Protein AF-A0A392N1M5-F1 (afdb_monomer_lite)

Foldseek 3Di:
DEPDQAAQQVCQLVLLVVCVVVVLDDPVLSVQLCVQCHLAAPLHGDPSNVVSVVNSDVSNPQADPVDRPDHADDPPDDPPPPLVDPDVPDPGRDDNCVQVVCQVQCQDPVNCVVVVHCVPPDVDGDHPDDPVCSNPPDPGDNHCVVVVVVCVVVVHDDDYD

Sequence (161 aa):
VGNGVTDDYHDYVGTFEYWWTHGLISDSTYRNLRIACDFGSSQHPSVQCMQALRLAVVEQGNIDPYSIYTPPCNNTGSLRRGLNGRYPWMSRAYDPCTERYSDLYYNLPEVQKALHANVTGIPYIWKTCSDVVGNYWTDSPLSMLPIYRELINAGLQIWVF

InterPro domains:
  IPR001563 Peptidase S10, serine carboxypeptidase [PF00450] (1-161)
  IPR001563 Peptidase S10, serine carboxypeptidase [PTHR11802] (1-153)
  IPR029058 Alpha/Beta hydrolase fold [G3DSA:3.40.50.1820] (1-82)
  IPR029058 Alpha/Beta hydrolase fold [SSF53474] (1-161)

Structure (mmCIF, N/CA/C/O backbone):
data_AF-A0A392N1M5-F1
#
_entry.id   AF-A0A392N1M5-F1
#
loop_
_atom_site.group_PDB
_atom_site.id
_atom_site.type_symbol
_atom_site.label_atom_id
_atom_site.label_alt_id
_atom_site.label_comp_id
_atom_site.label_asym_id
_atom_site.label_entity_id
_atom_site.label_seq_id
_atom_site.pdbx_PDB_ins_code
_atom_site.Cartn_x
_atom_site.Cartn_y
_atom_site.Cartn_z
_atom_site.occupancy
_atom_site.B_iso_or_equiv
_atom_site.auth_seq_id
_atom_site.auth_comp_id
_atom_site.auth_asym_id
_atom_site.auth_atom_id
_atom_site.pdbx_PDB_model_num
ATOM 1 N N . VAL A 1 1 ? -11.657 -2.204 -5.424 1.00 93.88 1 VAL A N 1
ATOM 2 C CA . VAL A 1 1 ? -10.362 -2.382 -4.741 1.00 93.88 1 VAL A CA 1
ATOM 3 C C . VAL A 1 1 ? -9.640 -1.060 -4.842 1.00 93.88 1 VAL A C 1
ATOM 5 O O . VAL A 1 1 ? -9.327 -0.669 -5.954 1.00 93.88 1 VAL A O 1
ATOM 8 N N . GLY A 1 2 ? -9.536 -0.345 -3.721 1.00 94.81 2 GLY A N 1
ATOM 9 C CA . GLY A 1 2 ? -8.929 0.984 -3.661 1.00 94.81 2 GLY A CA 1
ATOM 10 C C . GLY A 1 2 ? -7.435 0.875 -3.371 1.00 94.81 2 GLY A C 1
ATOM 11 O O . GLY A 1 2 ? -7.110 0.271 -2.351 1.00 94.81 2 GLY A O 1
ATOM 12 N N . ASN A 1 3 ? -6.561 1.405 -4.230 1.00 93.88 3 ASN A N 1
ATOM 13 C CA . ASN A 1 3 ? -5.100 1.462 -4.040 1.00 93.88 3 ASN A CA 1
ATOM 14 C C . ASN A 1 3 ? -4.476 0.130 -3.555 1.00 93.88 3 ASN A C 1
ATOM 16 O O . ASN A 1 3 ? -3.597 0.126 -2.696 1.00 93.88 3 ASN A O 1
ATOM 20 N N . GLY A 1 4 ? -4.980 -1.009 -4.038 1.00 94.50 4 GLY A N 1
ATOM 21 C CA . GLY A 1 4 ? -4.559 -2.327 -3.562 1.00 94.50 4 GLY A CA 1
ATOM 22 C C . GLY A 1 4 ? -3.352 -2.870 -4.319 1.00 94.50 4 GLY A C 1
ATOM 23 O O . GLY A 1 4 ? -3.296 -2.740 -5.542 1.00 94.50 4 GLY A O 1
ATOM 24 N N . VAL A 1 5 ? -2.453 -3.555 -3.605 1.00 95.19 5 VAL A N 1
ATOM 25 C CA . VAL A 1 5 ? -1.434 -4.416 -4.226 1.00 95.19 5 VAL A CA 1
ATOM 26 C C . VAL A 1 5 ? -2.154 -5.494 -5.038 1.00 95.19 5 VAL A C 1
ATOM 28 O O . VAL A 1 5 ? -3.026 -6.201 -4.527 1.00 95.19 5 VAL A O 1
ATOM 31 N N . THR A 1 6 ? -1.846 -5.559 -6.326 1.00 96.31 6 THR A N 1
ATOM 32 C CA . THR A 1 6 ? -2.515 -6.397 -7.323 1.00 96.31 6 THR A CA 1
ATOM 33 C C . THR A 1 6 ? -1.538 -7.342 -8.007 1.00 96.31 6 THR A C 1
ATOM 35 O O . THR A 1 6 ? -1.894 -8.488 -8.286 1.00 96.31 6 THR A O 1
ATOM 38 N N . ASP A 1 7 ? -0.337 -6.870 -8.311 1.00 97.25 7 ASP A N 1
ATOM 39 C CA . ASP A 1 7 ? 0.694 -7.632 -8.999 1.00 97.25 7 ASP A CA 1
ATOM 40 C C . ASP A 1 7 ? 2.055 -7.066 -8.613 1.00 97.25 7 ASP A C 1
ATOM 42 O O . ASP A 1 7 ? 2.416 -5.975 -9.046 1.00 97.25 7 ASP A O 1
ATOM 46 N N . ASP A 1 8 ? 2.812 -7.817 -7.814 1.00 96.81 8 ASP A N 1
ATOM 47 C CA . ASP A 1 8 ? 4.045 -7.335 -7.186 1.00 96.81 8 ASP A CA 1
ATOM 48 C C . ASP A 1 8 ? 5.043 -6.779 -8.213 1.00 96.81 8 ASP A C 1
ATOM 50 O O . ASP A 1 8 ? 5.706 -5.775 -7.959 1.00 96.81 8 ASP A O 1
ATOM 54 N N . TYR A 1 9 ? 5.116 -7.381 -9.405 1.00 96.62 9 TYR A N 1
ATOM 55 C CA . TYR A 1 9 ? 5.988 -6.894 -10.469 1.00 96.62 9 TYR A CA 1
ATOM 56 C C . TYR A 1 9 ? 5.545 -5.518 -10.985 1.00 96.62 9 TYR A C 1
ATOM 58 O O . TYR A 1 9 ? 6.341 -4.575 -10.996 1.00 96.62 9 TYR A O 1
ATOM 66 N N . HIS A 1 10 ? 4.287 -5.387 -11.416 1.00 96.62 10 HIS A N 1
ATOM 67 C CA . HIS A 1 10 ? 3.789 -4.125 -11.971 1.00 96.62 10 HIS A CA 1
ATOM 68 C C . HIS A 1 10 ? 3.689 -3.032 -10.903 1.00 96.62 10 HIS A C 1
ATOM 70 O O . HIS A 1 10 ? 4.007 -1.874 -11.186 1.00 96.62 10 HIS A O 1
ATOM 76 N N . ASP A 1 11 ? 3.319 -3.400 -9.678 1.00 96.81 11 ASP A N 1
ATOM 77 C CA . ASP A 1 11 ? 3.233 -2.484 -8.548 1.00 96.81 11 ASP A CA 1
ATOM 78 C C . ASP A 1 11 ? 4.618 -1.951 -8.171 1.00 96.81 11 ASP A C 1
ATOM 80 O O . ASP A 1 11 ? 4.761 -0.748 -7.948 1.00 96.81 11 ASP A O 1
ATOM 84 N N . TYR A 1 12 ? 5.669 -2.781 -8.187 1.00 96.88 12 TYR A N 1
ATOM 85 C CA . TYR A 1 12 ? 7.038 -2.297 -7.993 1.00 96.88 12 TYR A CA 1
ATOM 86 C C . TYR A 1 12 ? 7.511 -1.380 -9.114 1.00 96.88 12 TYR A C 1
ATOM 88 O O . TYR A 1 12 ? 8.067 -0.317 -8.827 1.00 96.88 12 TYR A O 1
ATOM 96 N N . VAL A 1 13 ? 7.273 -1.739 -10.379 1.00 96.75 13 VAL A N 1
ATOM 97 C CA . VAL A 1 13 ? 7.631 -0.875 -11.516 1.00 96.75 13 VAL A CA 1
ATOM 98 C C . VAL A 1 13 ? 6.977 0.499 -11.364 1.00 96.75 13 VAL A C 1
ATOM 100 O O . VAL A 1 13 ? 7.681 1.511 -11.386 1.00 96.75 13 VAL A O 1
ATOM 103 N N . GLY A 1 14 ? 5.661 0.532 -11.135 1.00 96.81 14 GLY A N 1
ATOM 104 C CA . GLY A 1 14 ? 4.906 1.773 -10.968 1.00 96.81 14 GLY A CA 1
ATOM 105 C C . GLY A 1 14 ? 5.344 2.572 -9.740 1.00 96.81 14 GLY A C 1
ATOM 106 O O . GLY A 1 14 ? 5.544 3.781 -9.834 1.00 96.81 14 GLY A O 1
ATOM 107 N N . THR A 1 15 ? 5.565 1.905 -8.606 1.00 96.69 15 THR A N 1
ATOM 108 C CA . THR A 1 15 ? 6.009 2.549 -7.360 1.00 96.69 15 THR A CA 1
ATOM 109 C C . THR A 1 15 ? 7.366 3.225 -7.528 1.00 96.69 15 THR A C 1
ATOM 111 O O . THR A 1 15 ? 7.533 4.392 -7.171 1.00 96.69 15 THR A O 1
ATOM 114 N N . PHE A 1 16 ? 8.344 2.521 -8.099 1.00 97.88 16 PHE A N 1
ATOM 115 C CA . PHE A 1 16 ? 9.699 3.052 -8.237 1.00 97.88 16 PHE A CA 1
ATOM 116 C C . PHE A 1 16 ? 9.772 4.168 -9.282 1.00 97.88 16 PHE A C 1
ATOM 118 O O . PHE A 1 16 ? 10.475 5.157 -9.070 1.00 97.88 16 PHE A O 1
ATOM 125 N N . GLU A 1 17 ? 9.027 4.046 -10.383 1.00 98.25 17 GLU A N 1
ATOM 126 C CA . GLU A 1 17 ? 8.912 5.107 -11.385 1.00 98.25 17 GLU A CA 1
ATOM 127 C C . GLU A 1 17 ? 8.210 6.346 -10.815 1.00 98.25 17 GLU A C 1
ATOM 129 O O . GLU A 1 17 ? 8.670 7.469 -11.037 1.00 98.25 17 GLU A O 1
ATOM 134 N N . TYR A 1 18 ? 7.153 6.162 -10.017 1.00 97.88 18 TYR A N 1
ATOM 135 C CA . TYR A 1 18 ? 6.471 7.253 -9.324 1.00 97.88 18 TYR A CA 1
ATOM 136 C C . TYR A 1 18 ? 7.427 7.996 -8.385 1.00 97.88 18 TYR A C 1
ATOM 138 O O . TYR A 1 18 ? 7.560 9.215 -8.490 1.00 97.88 18 TYR A O 1
ATOM 146 N N . TRP A 1 19 ? 8.155 7.279 -7.523 1.00 98.25 19 TRP A N 1
ATOM 147 C CA . TRP A 1 19 ? 9.134 7.902 -6.627 1.00 98.25 19 TRP A CA 1
ATOM 148 C C . TRP A 1 19 ? 10.198 8.696 -7.387 1.00 98.25 19 TRP A C 1
ATOM 150 O O . TRP A 1 19 ? 10.528 9.816 -6.998 1.00 98.25 19 TRP A O 1
ATOM 160 N N . TRP A 1 20 ? 10.715 8.148 -8.486 1.00 98.56 20 TRP A N 1
ATOM 161 C CA . TRP A 1 20 ? 11.746 8.805 -9.286 1.00 98.56 20 TRP A CA 1
ATOM 162 C C . TRP A 1 20 ? 11.223 10.065 -9.992 1.00 98.56 20 TRP A C 1
ATOM 164 O O . TRP A 1 20 ? 11.799 11.144 -9.864 1.00 98.56 20 TRP A O 1
ATOM 174 N N . THR A 1 21 ? 10.082 9.960 -10.674 1.00 98.31 21 THR A N 1
ATOM 175 C CA . THR A 1 21 ? 9.467 11.075 -11.419 1.00 98.31 21 THR A CA 1
ATOM 176 C C . THR A 1 21 ? 8.959 12.203 -10.520 1.00 98.31 21 THR A C 1
ATOM 178 O O . THR A 1 21 ? 8.854 13.342 -10.974 1.00 98.31 21 THR A O 1
ATOM 181 N N . HIS A 1 22 ? 8.698 11.917 -9.242 1.00 97.25 22 HIS A N 1
ATOM 182 C CA . HIS A 1 22 ? 8.308 12.908 -8.234 1.00 97.25 22 HIS A CA 1
ATOM 183 C C . HIS A 1 22 ? 9.500 13.447 -7.427 1.00 97.25 22 HIS A C 1
ATOM 185 O O . HIS A 1 22 ? 9.303 14.176 -6.456 1.00 97.25 22 HIS A O 1
ATOM 191 N N . GLY A 1 23 ? 10.735 13.119 -7.827 1.00 97.56 23 GLY A N 1
ATOM 192 C CA . GLY A 1 23 ? 11.954 13.642 -7.208 1.00 97.56 23 GLY A CA 1
ATOM 193 C C . GLY A 1 23 ? 12.193 13.143 -5.783 1.00 97.56 23 GLY A C 1
ATOM 194 O O . GLY A 1 23 ? 12.872 13.815 -5.012 1.00 97.56 23 GLY A O 1
ATOM 195 N N . LEU A 1 24 ? 11.621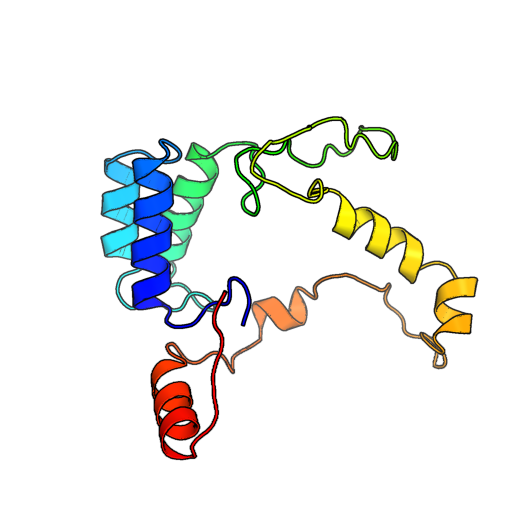 11.990 -5.425 1.00 98.12 24 LEU A N 1
ATOM 196 C CA . LEU A 1 24 ? 11.746 11.396 -4.094 1.00 98.12 24 LEU A CA 1
ATOM 197 C C . LEU A 1 24 ? 12.990 10.511 -3.955 1.00 98.12 24 LEU A C 1
ATOM 199 O O . LEU A 1 24 ? 13.434 10.258 -2.840 1.00 98.12 24 LEU A O 1
ATOM 203 N N . ILE A 1 25 ? 13.525 10.021 -5.077 1.00 98.62 25 ILE A N 1
ATOM 204 C CA . ILE A 1 25 ? 14.718 9.168 -5.125 1.00 98.62 25 ILE A CA 1
ATOM 205 C C . ILE A 1 25 ? 15.638 9.559 -6.285 1.00 98.62 25 ILE A C 1
ATOM 207 O O . ILE A 1 25 ? 15.199 10.127 -7.288 1.00 98.62 25 ILE A O 1
ATOM 211 N N . SER A 1 26 ? 16.919 9.217 -6.169 1.00 98.56 26 SER A N 1
ATOM 212 C CA . SER A 1 26 ? 17.932 9.459 -7.197 1.00 98.56 26 SER A CA 1
ATOM 213 C C . SER A 1 26 ? 17.853 8.460 -8.360 1.00 98.56 26 SER A C 1
ATOM 215 O O . SER A 1 26 ? 17.392 7.327 -8.204 1.00 98.56 26 SER A O 1
ATOM 217 N N . ASP A 1 27 ? 18.402 8.831 -9.524 1.00 98.56 27 ASP A N 1
ATOM 218 C CA . ASP A 1 27 ? 18.571 7.928 -10.677 1.00 98.56 27 ASP A CA 1
ATOM 219 C C . ASP A 1 27 ? 19.274 6.617 -10.297 1.00 98.56 27 ASP A C 1
ATOM 221 O O . ASP A 1 27 ? 18.957 5.546 -10.822 1.00 98.56 27 ASP A O 1
ATOM 225 N N . SER A 1 28 ? 20.259 6.701 -9.397 1.00 98.44 28 SER A N 1
ATOM 226 C CA . SER A 1 28 ? 21.035 5.545 -8.952 1.00 98.44 28 SER A CA 1
ATOM 227 C C . SER A 1 28 ? 20.191 4.585 -8.114 1.00 98.44 28 SER A C 1
ATOM 229 O O . SER A 1 28 ? 20.216 3.377 -8.357 1.00 98.44 28 SER A O 1
ATOM 231 N N . THR A 1 29 ? 19.376 5.125 -7.207 1.00 98.44 29 THR A N 1
ATOM 232 C CA . THR A 1 29 ? 18.457 4.356 -6.366 1.00 98.44 29 THR A CA 1
ATOM 233 C C . THR A 1 29 ? 17.335 3.743 -7.193 1.00 98.44 29 THR A C 1
ATOM 235 O O . THR A 1 29 ? 17.071 2.551 -7.049 1.00 98.44 29 THR A O 1
ATOM 238 N N . TYR A 1 30 ? 16.756 4.486 -8.143 1.00 98.50 30 TYR A N 1
ATOM 239 C CA . TYR A 1 30 ? 15.750 3.960 -9.073 1.00 98.50 30 TYR A CA 1
ATOM 240 C C . TYR A 1 30 ? 16.273 2.758 -9.876 1.00 98.50 30 TYR A C 1
ATOM 242 O O . TYR A 1 30 ? 15.631 1.706 -9.926 1.00 98.50 30 TYR A O 1
ATOM 250 N N . ARG A 1 31 ? 17.476 2.871 -10.457 1.00 98.19 31 ARG A N 1
ATOM 251 C CA . ARG A 1 31 ? 18.110 1.756 -11.185 1.00 98.19 31 ARG A CA 1
ATOM 252 C C . ARG A 1 31 ? 18.379 0.560 -10.276 1.00 98.19 31 ARG A C 1
ATOM 254 O O . ARG A 1 31 ? 18.139 -0.569 -10.689 1.00 98.19 31 ARG A O 1
ATOM 261 N N . ASN A 1 32 ? 18.862 0.802 -9.059 1.00 98.06 32 ASN A N 1
ATOM 262 C CA . ASN A 1 32 ? 19.157 -0.262 -8.105 1.00 98.06 32 ASN A CA 1
ATOM 263 C C . ASN A 1 32 ? 17.888 -1.018 -7.683 1.00 98.06 32 ASN A C 1
ATOM 265 O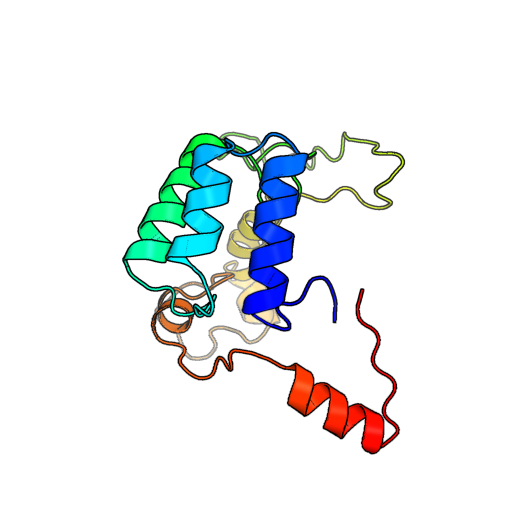 O . ASN A 1 32 ? 17.876 -2.243 -7.720 1.00 98.06 32 ASN A O 1
ATOM 269 N N . LEU A 1 33 ? 16.802 -0.307 -7.360 1.00 97.94 33 LEU A N 1
ATOM 270 C CA . LEU A 1 33 ? 15.506 -0.903 -7.014 1.00 97.94 33 LEU A CA 1
ATOM 271 C C . LEU A 1 33 ? 14.990 -1.827 -8.122 1.00 97.94 33 LEU A C 1
ATOM 273 O O . LEU A 1 33 ? 14.621 -2.968 -7.853 1.00 97.94 33 LEU A O 1
ATOM 277 N N . ARG A 1 34 ? 15.045 -1.369 -9.378 1.00 97.19 34 ARG A N 1
ATOM 278 C CA . ARG A 1 34 ? 14.605 -2.148 -10.544 1.00 97.19 34 ARG A CA 1
ATOM 279 C C . ARG A 1 34 ? 15.392 -3.433 -10.789 1.00 97.19 34 ARG A C 1
ATOM 281 O O . ARG A 1 34 ? 14.886 -4.307 -11.476 1.00 97.19 34 ARG A O 1
ATOM 288 N N . ILE A 1 35 ? 16.618 -3.527 -10.280 1.00 96.88 35 ILE A N 1
ATOM 289 C CA . ILE A 1 35 ? 17.457 -4.724 -10.402 1.00 96.88 35 ILE A CA 1
ATOM 290 C C . ILE A 1 35 ? 17.288 -5.609 -9.164 1.00 96.88 35 ILE A C 1
ATOM 292 O O . ILE A 1 35 ? 17.111 -6.816 -9.276 1.00 96.88 35 ILE A O 1
ATOM 296 N N . ALA A 1 36 ? 17.349 -5.014 -7.973 1.00 97.44 36 ALA A N 1
ATOM 297 C CA . ALA A 1 36 ? 17.368 -5.741 -6.709 1.00 97.44 36 ALA A CA 1
ATOM 298 C C . ALA A 1 36 ? 16.011 -6.361 -6.340 1.00 97.44 36 ALA A C 1
ATOM 300 O O . ALA A 1 36 ? 15.981 -7.379 -5.646 1.00 97.44 36 ALA A O 1
ATOM 301 N N . CYS A 1 37 ? 14.912 -5.746 -6.786 1.00 96.62 37 CYS A N 1
ATOM 302 C CA . CYS A 1 37 ? 13.539 -6.170 -6.511 1.00 96.62 37 CYS A CA 1
ATOM 303 C C . CYS A 1 37 ? 12.850 -6.827 -7.719 1.00 96.62 37 CYS A C 1
ATOM 305 O O . CYS A 1 37 ? 11.642 -7.052 -7.673 1.00 96.62 37 CYS A O 1
ATOM 307 N N . ASP A 1 38 ? 13.585 -7.120 -8.798 1.00 91.81 38 ASP A N 1
ATOM 308 C CA . ASP A 1 38 ? 13.007 -7.700 -10.015 1.00 91.81 38 ASP A CA 1
ATOM 309 C C . ASP A 1 38 ? 12.360 -9.064 -9.725 1.00 91.81 38 ASP A C 1
ATOM 311 O O . ASP A 1 38 ? 12.995 -9.949 -9.148 1.00 91.81 38 ASP A O 1
ATOM 315 N N . PHE A 1 39 ? 11.080 -9.209 -10.084 1.00 86.81 39 PHE A N 1
ATOM 316 C CA . PHE A 1 39 ? 10.232 -10.371 -9.760 1.00 86.81 39 PHE A CA 1
ATOM 317 C C . PHE A 1 39 ? 10.209 -10.767 -8.267 1.00 86.81 39 PHE A C 1
ATOM 319 O O . PHE A 1 39 ? 9.920 -11.917 -7.927 1.00 86.81 39 PHE A O 1
ATOM 326 N N . GLY A 1 40 ? 10.532 -9.831 -7.368 1.00 91.44 40 GLY A N 1
ATOM 327 C CA . GLY A 1 40 ? 10.487 -10.037 -5.925 1.00 91.44 40 GLY A CA 1
ATOM 328 C C . GLY A 1 40 ? 9.066 -9.973 -5.368 1.00 91.44 40 GLY A C 1
ATOM 329 O O . GLY A 1 40 ? 8.175 -9.395 -5.982 1.00 91.44 40 GLY A O 1
ATOM 330 N N . SER A 1 41 ? 8.874 -10.539 -4.176 1.00 93.62 41 SER A N 1
ATOM 331 C CA . SER A 1 41 ? 7.626 -10.381 -3.428 1.00 93.62 41 SER A CA 1
ATOM 332 C C . SER A 1 41 ? 7.620 -9.066 -2.650 1.00 93.62 41 SER A C 1
ATOM 334 O O . SER A 1 41 ? 8.611 -8.742 -1.992 1.00 93.62 41 SER A O 1
ATOM 336 N N . SER A 1 42 ? 6.489 -8.359 -2.666 1.00 92.44 42 SER A N 1
ATOM 337 C CA . SER A 1 42 ? 6.259 -7.172 -1.834 1.00 92.44 42 SER A CA 1
ATOM 338 C C . SER A 1 42 ? 6.175 -7.510 -0.346 1.00 92.44 42 SER A C 1
ATOM 340 O O . SER A 1 42 ? 6.731 -6.792 0.486 1.00 92.44 42 SER A O 1
ATOM 342 N N . GLN A 1 43 ? 5.559 -8.648 -0.027 1.00 92.81 43 GLN A N 1
ATOM 343 C CA . GLN A 1 43 ? 5.413 -9.176 1.327 1.00 92.81 43 GLN A CA 1
ATOM 344 C C . GLN A 1 43 ? 6.704 -9.828 1.850 1.00 92.81 43 GLN A C 1
ATOM 346 O O . GLN A 1 43 ? 7.025 -9.736 3.037 1.00 92.81 43 GLN A O 1
ATOM 351 N N . HIS A 1 44 ? 7.465 -10.482 0.968 1.00 92.00 44 HIS A N 1
ATOM 352 C CA . HIS A 1 44 ? 8.700 -11.195 1.309 1.00 92.00 44 HIS A CA 1
ATOM 353 C C . HIS A 1 44 ? 9.872 -10.799 0.394 1.00 92.00 44 HIS A C 1
ATOM 355 O O . HIS A 1 44 ? 10.381 -11.631 -0.368 1.00 92.00 44 HIS A O 1
ATOM 361 N N . PRO A 1 45 ? 10.328 -9.536 0.451 1.00 93.69 45 PRO A N 1
ATOM 362 C CA . PRO A 1 45 ? 11.409 -9.060 -0.399 1.00 93.69 45 PRO A CA 1
ATOM 363 C C . PRO A 1 45 ? 12.732 -9.769 -0.089 1.00 93.69 45 PRO A C 1
ATOM 365 O O . PRO A 1 45 ? 13.046 -10.102 1.057 1.00 93.69 45 PRO A O 1
ATOM 368 N N . SER A 1 46 ? 13.558 -9.947 -1.122 1.00 95.38 46 SER A N 1
ATOM 369 C CA . SER A 1 46 ? 14.927 -10.443 -0.962 1.00 95.38 46 SER A CA 1
ATOM 370 C C . SER A 1 46 ? 15.757 -9.495 -0.087 1.00 95.38 46 SER A C 1
ATOM 372 O O . SER A 1 46 ? 15.453 -8.308 0.050 1.00 95.38 46 SER A O 1
ATOM 374 N N . VAL A 1 47 ? 16.860 -9.988 0.482 1.00 96.56 47 VAL A N 1
ATOM 375 C CA . VAL A 1 47 ? 17.767 -9.147 1.285 1.00 96.56 47 VAL A CA 1
ATOM 376 C C . VAL A 1 47 ? 18.305 -7.969 0.468 1.00 96.56 47 VAL A C 1
ATOM 378 O O . VAL A 1 47 ? 18.398 -6.854 0.980 1.00 96.56 47 VAL A O 1
ATOM 381 N N . GLN A 1 48 ? 18.612 -8.200 -0.807 1.00 96.94 48 GLN A N 1
ATOM 382 C CA . GLN A 1 48 ? 19.074 -7.178 -1.741 1.00 96.94 48 GLN A CA 1
ATOM 383 C C . GLN A 1 48 ? 17.983 -6.131 -1.993 1.00 96.94 48 GLN A C 1
ATOM 385 O O . GLN A 1 48 ? 18.255 -4.933 -1.905 1.00 96.94 48 GLN A O 1
ATOM 390 N N . CYS A 1 49 ? 16.741 -6.567 -2.230 1.00 97.50 49 CYS A N 1
ATOM 391 C CA . CYS A 1 49 ? 15.606 -5.665 -2.402 1.00 97.50 49 CYS A CA 1
ATOM 392 C C . CYS A 1 49 ? 15.354 -4.833 -1.136 1.00 97.50 49 CYS A C 1
ATOM 394 O O . CYS A 1 49 ? 15.242 -3.613 -1.215 1.00 97.50 49 CYS A O 1
ATOM 396 N N . MET A 1 50 ? 15.375 -5.452 0.051 1.00 96.94 50 MET A N 1
ATOM 397 C CA . MET A 1 50 ? 15.242 -4.736 1.326 1.00 96.94 50 MET A CA 1
ATOM 398 C C . MET A 1 50 ? 16.317 -3.661 1.515 1.00 96.94 50 MET A C 1
ATOM 400 O O . MET A 1 50 ? 16.029 -2.585 2.037 1.00 96.94 50 MET A O 1
ATOM 404 N N . GLN A 1 51 ? 17.560 -3.927 1.108 1.00 97.81 51 GLN A N 1
ATOM 405 C CA . GLN A 1 51 ? 18.633 -2.933 1.171 1.00 97.81 51 GLN A CA 1
ATOM 406 C C . GLN A 1 51 ? 18.375 -1.761 0.218 1.00 97.81 51 GLN A C 1
ATOM 408 O O . GLN A 1 51 ? 18.524 -0.610 0.627 1.00 97.81 51 GLN A O 1
ATOM 413 N N . ALA A 1 52 ? 17.940 -2.033 -1.014 1.00 98.00 52 ALA A N 1
ATOM 414 C CA . ALA A 1 52 ? 17.587 -0.993 -1.978 1.00 98.00 52 ALA A CA 1
ATOM 415 C C . ALA A 1 52 ? 16.382 -0.152 -1.509 1.00 98.00 52 ALA A C 1
ATOM 417 O O . ALA A 1 52 ? 16.435 1.076 -1.561 1.00 98.00 52 ALA A O 1
ATOM 418 N N . LEU A 1 53 ? 15.340 -0.792 -0.965 1.00 97.50 53 LEU A N 1
ATOM 419 C CA . LEU A 1 53 ? 14.175 -0.120 -0.378 1.00 97.50 53 LEU A CA 1
ATOM 420 C C . LEU A 1 53 ? 14.569 0.779 0.800 1.00 97.50 53 LEU A C 1
ATOM 422 O O . LEU A 1 53 ? 14.099 1.908 0.897 1.00 97.50 53 LEU A O 1
ATOM 426 N N . ARG A 1 54 ? 15.480 0.328 1.671 1.00 97.81 54 ARG A N 1
ATOM 427 C CA . ARG A 1 54 ? 15.990 1.161 2.775 1.00 97.81 54 ARG A CA 1
ATOM 428 C C . ARG A 1 54 ? 16.716 2.407 2.277 1.00 97.81 54 ARG A C 1
ATOM 430 O O . ARG A 1 54 ? 16.537 3.465 2.870 1.00 97.81 54 ARG A O 1
ATOM 437 N N . LEU A 1 55 ? 17.509 2.301 1.209 1.00 98.06 55 LEU A N 1
ATOM 438 C CA . LEU A 1 55 ? 18.159 3.469 0.602 1.00 98.06 55 LEU A CA 1
ATOM 439 C C . LEU A 1 55 ? 17.121 4.470 0.079 1.00 98.06 55 LEU A C 1
ATOM 441 O O . LEU A 1 55 ? 17.239 5.659 0.360 1.00 98.06 55 LEU A O 1
ATOM 445 N N . ALA A 1 56 ? 16.074 3.984 -0.592 1.00 98.00 56 ALA A N 1
ATOM 446 C CA . ALA A 1 56 ? 14.975 4.820 -1.070 1.00 98.00 56 ALA A CA 1
ATOM 447 C C . ALA A 1 56 ? 14.254 5.557 0.070 1.00 98.00 56 ALA A C 1
ATOM 449 O O . ALA A 1 56 ? 14.034 6.760 -0.025 1.00 98.00 56 ALA A O 1
ATOM 450 N N . VAL A 1 57 ? 13.950 4.866 1.174 1.00 96.62 57 VAL A N 1
ATOM 451 C CA . VAL A 1 57 ? 13.323 5.478 2.362 1.00 96.62 57 VAL A CA 1
ATOM 452 C C . VAL A 1 57 ? 14.212 6.568 2.973 1.00 96.62 57 VAL A C 1
ATOM 454 O O . VAL A 1 57 ? 13.712 7.600 3.413 1.00 96.62 57 VAL A O 1
ATOM 457 N N . VAL A 1 58 ? 15.534 6.372 2.987 1.00 97.88 58 VAL A N 1
ATOM 458 C CA . VAL A 1 58 ? 16.472 7.393 3.478 1.00 97.88 58 VAL A CA 1
ATOM 459 C C . VAL A 1 58 ? 16.491 8.624 2.568 1.00 97.88 58 VAL A C 1
ATOM 461 O O . VAL A 1 58 ? 16.492 9.740 3.083 1.00 97.88 58 VAL A O 1
ATOM 464 N N . GLU A 1 59 ? 16.488 8.444 1.243 1.00 98.19 59 GLU A N 1
ATOM 465 C CA . GLU A 1 59 ? 16.436 9.557 0.279 1.00 98.19 59 GLU A CA 1
ATOM 466 C C . GLU A 1 59 ? 15.125 10.351 0.375 1.00 98.19 59 GLU A C 1
ATOM 468 O O . GLU A 1 59 ? 15.153 11.581 0.343 1.00 98.19 59 GLU A O 1
ATOM 473 N N . GLN A 1 60 ? 13.998 9.658 0.563 1.00 96.56 60 GLN A N 1
ATOM 474 C CA . GLN A 1 60 ? 12.671 10.262 0.724 1.00 96.56 60 GLN A CA 1
ATOM 475 C C . GLN A 1 60 ? 12.583 11.200 1.937 1.00 96.56 60 GLN A C 1
ATOM 477 O O . GLN A 1 60 ? 11.896 12.222 1.895 1.00 96.56 60 GLN A O 1
ATOM 482 N N . GLY A 1 61 ? 13.281 10.8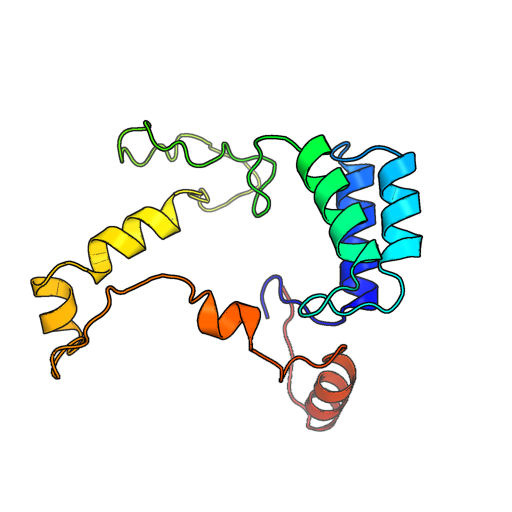68 3.025 1.00 94.81 61 GLY A N 1
ATOM 483 C CA . GLY A 1 61 ? 13.275 11.661 4.249 1.00 94.81 61 GLY A CA 1
ATOM 484 C C . GLY A 1 61 ? 11.946 11.594 5.012 1.00 94.81 61 GLY A C 1
ATOM 485 O O . GLY A 1 61 ? 11.259 10.577 5.030 1.00 94.81 61 GLY A O 1
ATOM 486 N N . ASN A 1 62 ? 11.600 12.678 5.715 1.00 92.25 62 ASN A N 1
ATOM 487 C CA . ASN A 1 62 ? 10.434 12.722 6.605 1.00 92.25 62 ASN A CA 1
ATOM 488 C C . ASN A 1 62 ? 9.151 13.115 5.854 1.00 92.25 62 ASN A C 1
ATOM 490 O O . ASN A 1 62 ? 8.680 14.250 5.975 1.00 92.25 62 ASN A O 1
ATOM 494 N N . ILE A 1 63 ? 8.608 12.179 5.078 1.00 91.62 63 ILE A N 1
ATOM 495 C CA . ILE A 1 63 ? 7.350 12.326 4.332 1.00 91.62 63 ILE A CA 1
ATOM 496 C C . ILE A 1 63 ? 6.308 11.303 4.796 1.00 91.62 63 ILE A C 1
ATOM 498 O O . ILE A 1 63 ? 6.647 10.300 5.421 1.00 91.62 63 ILE A O 1
ATOM 502 N N . ASP A 1 64 ? 5.038 11.542 4.467 1.00 89.56 64 ASP A N 1
ATOM 503 C CA . ASP A 1 64 ? 4.009 10.506 4.561 1.00 89.56 64 ASP A CA 1
ATOM 504 C C . ASP A 1 64 ? 3.952 9.703 3.243 1.00 89.56 64 ASP A C 1
ATOM 506 O O . ASP A 1 64 ? 3.625 10.285 2.201 1.00 89.56 64 ASP A O 1
ATOM 510 N N . PRO A 1 65 ? 4.238 8.385 3.254 1.00 89.50 65 PRO A N 1
ATOM 511 C CA . PRO A 1 65 ? 4.208 7.560 2.047 1.00 89.50 65 PRO A CA 1
ATOM 512 C C . PRO A 1 65 ? 2.804 7.390 1.446 1.00 89.50 65 PRO A C 1
ATOM 514 O O . PRO A 1 65 ? 2.693 7.113 0.253 1.00 89.50 65 PRO A O 1
ATOM 517 N N . TYR A 1 66 ? 1.731 7.577 2.221 1.00 88.81 66 TYR A N 1
ATOM 518 C CA . TYR A 1 66 ? 0.352 7.492 1.728 1.00 88.81 66 TYR A CA 1
ATOM 519 C C . TYR A 1 66 ? -0.107 8.779 1.033 1.00 88.81 66 TYR A C 1
ATOM 521 O O . TYR A 1 66 ? -1.068 8.760 0.263 1.00 88.81 66 TYR A O 1
ATOM 529 N N . SER A 1 67 ? 0.556 9.908 1.301 1.00 89.06 67 SER A N 1
ATOM 530 C CA . SER A 1 67 ? 0.232 11.198 0.694 1.00 89.06 67 SER A CA 1
ATOM 531 C C . SER A 1 67 ? 1.412 12.170 0.798 1.00 89.06 67 SER A C 1
ATOM 533 O O . SER A 1 67 ? 1.578 12.901 1.775 1.00 89.06 67 SER A O 1
ATOM 535 N N . ILE A 1 68 ? 2.200 12.248 -0.277 1.00 90.50 68 ILE A N 1
ATOM 536 C CA . ILE A 1 68 ? 3.433 13.056 -0.342 1.00 90.50 68 ILE A CA 1
ATOM 537 C C . ILE A 1 68 ? 3.207 14.575 -0.252 1.00 90.50 68 ILE A C 1
ATOM 539 O O . ILE A 1 68 ? 4.155 15.341 -0.100 1.00 90.50 68 ILE A O 1
ATOM 543 N N . TYR A 1 69 ? 1.955 15.027 -0.357 1.00 86.00 69 TYR A N 1
ATOM 544 C CA . TYR A 1 69 ? 1.577 16.443 -0.289 1.00 86.00 69 TYR A CA 1
ATOM 545 C C . TYR A 1 69 ? 1.002 16.860 1.069 1.00 86.00 69 TYR A C 1
ATOM 547 O O . TYR A 1 69 ? 0.699 18.041 1.278 1.00 86.00 69 TYR A O 1
ATOM 555 N N . THR A 1 70 ? 0.838 15.913 1.993 1.00 82.69 70 THR A N 1
ATOM 556 C CA . THR A 1 70 ? 0.394 16.189 3.360 1.00 82.69 70 THR A CA 1
ATOM 557 C C . THR A 1 70 ? 1.568 16.118 4.329 1.00 82.69 70 THR A C 1
ATOM 559 O O . THR A 1 70 ? 2.468 15.300 4.142 1.00 82.69 70 THR A O 1
ATOM 562 N N . PRO A 1 71 ? 1.590 16.971 5.369 1.00 83.75 71 PRO A N 1
ATOM 563 C CA . PRO A 1 71 ? 2.637 16.902 6.379 1.00 83.75 71 PRO A CA 1
ATOM 564 C C . PRO A 1 71 ? 2.577 15.552 7.110 1.00 83.75 71 PRO A C 1
ATOM 566 O O . PRO A 1 71 ? 1.482 15.023 7.274 1.00 83.75 71 PRO A O 1
ATOM 569 N N . PRO A 1 72 ? 3.706 15.011 7.594 1.00 86.75 72 PRO A N 1
ATOM 570 C CA . PRO A 1 72 ? 3.706 13.788 8.391 1.00 86.75 72 PRO A CA 1
ATOM 571 C C . PRO A 1 72 ? 3.053 14.004 9.765 1.00 86.75 72 PRO A C 1
ATOM 573 O O . PRO A 1 72 ? 2.973 15.126 10.282 1.00 86.75 72 PRO A O 1
ATOM 576 N N . CYS A 1 73 ? 2.620 12.912 10.398 1.00 84.44 73 CYS A N 1
ATOM 577 C CA . CYS A 1 73 ? 2.097 12.965 11.760 1.00 84.44 73 CYS A CA 1
ATOM 578 C C . CYS A 1 73 ? 3.225 13.187 12.785 1.00 84.44 73 CYS A C 1
ATOM 580 O O . CYS A 1 73 ? 4.003 12.283 13.081 1.00 84.44 73 CYS A O 1
ATOM 582 N N . ASN A 1 74 ? 3.296 14.381 13.383 1.00 79.50 74 ASN A N 1
ATOM 583 C CA . ASN A 1 74 ? 4.280 14.679 14.430 1.00 79.50 74 ASN A CA 1
ATOM 584 C C . ASN A 1 74 ? 3.814 14.221 15.824 1.00 79.50 74 ASN A C 1
ATOM 586 O O . ASN A 1 74 ? 2.729 14.578 16.293 1.00 79.50 74 ASN A O 1
ATOM 590 N N . ASN A 1 75 ? 4.707 13.539 16.552 1.00 64.62 75 ASN A N 1
ATOM 591 C CA . ASN A 1 75 ? 4.472 13.055 17.921 1.00 64.62 75 ASN A CA 1
ATOM 592 C C . ASN A 1 75 ? 4.107 14.167 18.924 1.00 64.62 75 ASN A C 1
ATOM 594 O O . ASN A 1 75 ? 3.341 13.924 19.853 1.00 64.62 75 ASN A O 1
ATOM 598 N N . THR A 1 76 ? 4.602 15.389 18.720 1.00 56.72 76 THR A N 1
ATOM 599 C CA . THR A 1 76 ? 4.416 16.553 19.608 1.00 56.72 76 THR A CA 1
ATOM 600 C C . THR A 1 76 ? 3.266 17.479 19.204 1.00 56.72 76 THR A C 1
ATOM 602 O O . THR A 1 76 ? 2.931 18.409 19.939 1.00 56.72 76 THR A O 1
ATOM 605 N N . GLY A 1 77 ? 2.644 17.246 18.045 1.00 52.22 77 GLY A N 1
ATOM 606 C CA . GLY A 1 77 ? 1.506 18.033 17.590 1.00 52.22 77 GLY A CA 1
ATOM 607 C C . GLY A 1 77 ? 0.280 17.728 18.444 1.00 52.22 77 GLY A C 1
ATOM 608 O O . GLY A 1 77 ? -0.148 16.574 18.528 1.00 52.22 77 GLY A O 1
ATOM 609 N N . SER A 1 78 ? -0.296 18.760 19.067 1.00 49.56 78 SER A N 1
ATOM 610 C CA . SER A 1 78 ? -1.611 18.670 19.706 1.00 49.56 78 SER A CA 1
ATOM 611 C C . SER A 1 78 ? -2.589 17.950 18.773 1.00 49.56 78 SER A C 1
ATOM 613 O O . SER A 1 78 ? -2.590 18.261 17.583 1.00 49.56 78 SER A O 1
ATOM 615 N N . LEU A 1 79 ? -3.452 17.077 19.310 1.00 51.75 79 LEU A N 1
ATOM 616 C CA . LEU A 1 79 ? -4.571 16.393 18.624 1.00 51.75 79 LEU A CA 1
ATOM 617 C C . LEU A 1 79 ? -5.642 17.370 18.073 1.00 51.75 79 LEU A C 1
ATOM 619 O O . LEU A 1 79 ? -6.832 17.064 18.009 1.00 51.75 79 LEU A O 1
ATOM 623 N N . ARG A 1 80 ? -5.260 18.604 17.742 1.00 50.50 80 ARG A N 1
ATOM 624 C CA . ARG A 1 80 ? -6.103 19.547 17.027 1.00 50.50 80 ARG A CA 1
ATOM 625 C C . ARG A 1 80 ? -6.216 19.013 15.609 1.00 50.50 80 ARG A C 1
ATOM 627 O O . ARG A 1 80 ? -5.203 18.897 14.929 1.00 50.50 80 ARG A O 1
ATOM 634 N N . ARG A 1 81 ? -7.449 18.713 15.187 1.00 53.25 81 ARG A N 1
ATOM 635 C CA . ARG A 1 81 ? -7.827 18.407 13.799 1.00 53.25 81 ARG A CA 1
ATOM 636 C C . ARG A 1 81 ? -7.453 19.592 12.911 1.00 53.25 81 ARG A C 1
ATOM 638 O O . ARG A 1 81 ? -8.284 20.441 12.601 1.00 53.25 81 ARG A O 1
ATOM 645 N N . GLY A 1 82 ? -6.179 19.704 12.569 1.00 49.78 82 GLY A N 1
ATOM 646 C CA . GLY A 1 82 ? -5.643 20.727 11.694 1.00 49.78 82 GLY A CA 1
ATOM 647 C C . GLY A 1 82 ? -5.936 20.363 10.250 1.00 49.78 82 GLY A C 1
ATOM 648 O O . GLY A 1 82 ? -5.007 20.209 9.472 1.00 49.78 82 GLY A O 1
ATOM 649 N N . LEU A 1 83 ? -7.214 20.250 9.874 1.00 53.09 83 LEU A N 1
ATOM 650 C CA . LEU A 1 83 ? -7.648 20.068 8.480 1.00 53.09 83 LEU A CA 1
ATOM 651 C C . LEU A 1 83 ? -7.485 21.379 7.678 1.00 53.09 83 LEU A C 1
ATOM 653 O O . LEU A 1 83 ? -8.324 21.726 6.852 1.00 53.09 83 LEU A O 1
ATOM 657 N N . ASN A 1 84 ? -6.431 22.154 7.949 1.00 49.28 84 ASN A N 1
ATOM 658 C CA . ASN A 1 84 ? -6.235 23.493 7.392 1.00 49.28 84 ASN A CA 1
ATOM 659 C C . ASN A 1 84 ? -5.648 23.482 5.969 1.00 49.28 84 ASN A C 1
ATOM 661 O O . ASN A 1 84 ? -5.380 24.544 5.414 1.00 49.28 84 ASN A O 1
ATOM 665 N N . GLY A 1 85 ? -5.491 22.310 5.350 1.00 52.59 85 GLY A N 1
ATOM 666 C CA . GLY A 1 85 ? -5.163 22.185 3.934 1.00 52.59 85 GLY A CA 1
ATOM 667 C C . GLY A 1 85 ? -6.427 22.089 3.081 1.00 52.59 85 GLY A C 1
ATOM 668 O O . GLY A 1 85 ? -7.017 21.018 2.964 1.00 52.59 85 GLY A O 1
ATOM 669 N N . ARG A 1 86 ? -6.849 23.194 2.451 1.00 52.62 86 ARG A N 1
ATOM 670 C CA . ARG A 1 86 ? -7.766 23.122 1.301 1.00 52.62 86 ARG A CA 1
ATOM 671 C C . ARG A 1 86 ? -6.948 22.764 0.066 1.00 52.62 86 ARG A C 1
ATOM 673 O O . ARG A 1 86 ? -6.409 23.649 -0.591 1.00 52.62 86 ARG A O 1
ATOM 680 N N . TYR A 1 87 ? -6.865 21.478 -0.247 1.00 58.28 87 TYR A N 1
ATOM 681 C CA . TYR A 1 87 ? -6.295 21.016 -1.508 1.00 58.28 87 TYR A CA 1
ATOM 682 C C . TYR A 1 87 ? -7.426 20.924 -2.544 1.00 58.28 87 TYR A C 1
ATOM 684 O O . TYR A 1 87 ? -8.363 20.158 -2.323 1.00 58.28 87 TYR A O 1
ATOM 692 N N . PRO A 1 88 ? -7.378 21.668 -3.668 1.00 56.53 88 PRO A N 1
ATOM 693 C CA . PRO A 1 88 ? -8.422 21.629 -4.704 1.00 56.53 88 PRO A CA 1
ATOM 694 C C . PRO A 1 88 ? -8.712 20.218 -5.240 1.00 56.53 88 PRO A C 1
ATOM 696 O O . PRO A 1 88 ? -9.802 19.951 -5.732 1.00 56.53 88 PRO A O 1
ATOM 699 N N . TRP A 1 89 ? -7.732 19.325 -5.111 1.00 60.34 89 TRP A N 1
ATOM 700 C CA . TRP A 1 89 ? -7.728 17.955 -5.618 1.00 60.34 89 TRP A CA 1
ATOM 701 C C . TRP A 1 89 ? -8.170 16.909 -4.585 1.00 60.34 89 TRP A C 1
ATOM 703 O O . TRP A 1 89 ? -8.233 15.729 -4.909 1.00 60.34 89 TRP A O 1
ATOM 713 N N . MET A 1 90 ? -8.459 17.309 -3.342 1.00 57.50 90 MET A N 1
ATOM 714 C CA . MET A 1 90 ? -8.785 16.380 -2.259 1.00 57.50 90 MET A CA 1
ATOM 715 C C . MET A 1 90 ? -10.082 16.821 -1.570 1.00 57.50 90 MET A C 1
ATOM 717 O O . MET A 1 90 ? -10.118 17.798 -0.825 1.00 57.50 90 MET A O 1
ATOM 721 N N . SER A 1 91 ? -11.180 16.104 -1.834 1.00 54.53 91 SER A N 1
ATOM 722 C CA . SER A 1 91 ? -12.524 16.462 -1.346 1.00 54.53 91 SER A CA 1
ATOM 723 C C . SER A 1 91 ? -12.692 16.311 0.172 1.00 54.53 91 SER A C 1
ATOM 725 O O . SER A 1 91 ? -13.647 16.833 0.747 1.00 54.53 91 SER A O 1
ATOM 727 N N . ARG A 1 92 ? -11.789 15.574 0.827 1.00 57.91 92 ARG A N 1
ATOM 728 C CA . ARG A 1 92 ? -11.695 15.408 2.282 1.00 57.91 92 ARG A CA 1
ATOM 729 C C . ARG A 1 92 ? -10.223 15.435 2.660 1.00 57.91 92 ARG A C 1
ATOM 731 O O . ARG A 1 92 ? -9.437 14.732 2.043 1.00 57.91 92 ARG A O 1
ATOM 738 N N . ALA A 1 93 ? -9.853 16.239 3.648 1.00 65.00 93 ALA A N 1
ATOM 739 C CA . ALA A 1 93 ? -8.474 16.276 4.112 1.00 65.00 93 ALA A CA 1
ATOM 740 C C . ALA A 1 93 ? -8.103 14.919 4.739 1.00 65.00 93 ALA A C 1
ATOM 742 O O . ALA A 1 93 ? -8.744 14.479 5.694 1.00 65.00 93 ALA A O 1
ATOM 743 N N . TYR A 1 94 ? -7.108 14.253 4.153 1.00 77.56 94 TYR A N 1
ATOM 744 C CA . TYR A 1 94 ? -6.446 13.085 4.726 1.00 77.56 94 TYR A CA 1
ATOM 745 C C . TYR A 1 94 ? -5.675 13.521 5.985 1.00 77.56 94 TYR A C 1
ATOM 747 O O . TYR A 1 94 ? -4.940 14.511 5.944 1.00 77.56 94 TYR A O 1
ATOM 755 N N . ASP A 1 95 ? -5.896 12.829 7.109 1.00 82.00 95 ASP A N 1
ATOM 756 C CA . ASP A 1 95 ? -5.183 13.072 8.368 1.00 82.00 95 ASP A CA 1
ATOM 757 C C . ASP A 1 95 ? -4.191 11.917 8.619 1.00 82.00 95 ASP A C 1
ATOM 759 O O . ASP A 1 95 ? -4.631 10.808 8.954 1.00 82.00 95 ASP A O 1
ATOM 763 N N . PRO A 1 96 ? -2.871 12.165 8.508 1.00 84.19 96 PRO A N 1
ATOM 764 C CA . PRO A 1 96 ? -1.827 11.153 8.703 1.00 84.19 96 PRO A CA 1
ATOM 765 C C . PRO A 1 96 ? -1.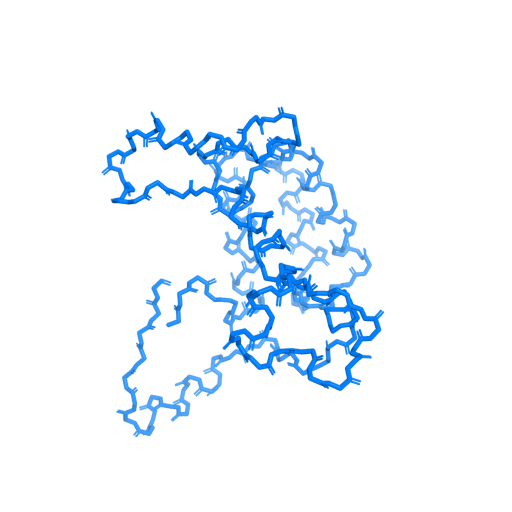804 10.587 10.133 1.00 84.19 96 PRO A C 1
ATOM 767 O O . PRO A 1 96 ? -1.213 9.544 10.389 1.00 84.19 96 PRO A O 1
ATOM 770 N N . CYS A 1 97 ? -2.430 11.264 11.103 1.00 87.31 97 CYS A N 1
ATOM 771 C CA . CYS A 1 97 ? -2.474 10.845 12.502 1.00 87.31 97 CYS A CA 1
ATOM 772 C C . CYS A 1 97 ? -3.670 9.939 12.842 1.00 87.31 97 CYS A C 1
ATOM 774 O O . CYS A 1 97 ? -3.861 9.608 14.017 1.00 87.31 97 CYS A O 1
ATOM 776 N N . THR A 1 98 ? -4.485 9.542 11.856 1.00 86.94 98 THR A N 1
ATOM 777 C CA . THR A 1 98 ? -5.716 8.757 12.076 1.00 86.94 98 THR A CA 1
ATOM 778 C C . THR A 1 98 ? -5.460 7.439 12.815 1.00 86.94 98 THR A C 1
ATOM 780 O O . THR A 1 98 ? -6.242 7.066 13.696 1.00 86.94 98 THR A O 1
ATOM 783 N N . GLU A 1 99 ? -4.346 6.763 12.524 1.00 88.25 99 GLU A N 1
ATOM 784 C CA . GLU A 1 99 ? -3.926 5.541 13.226 1.00 88.25 99 GLU A CA 1
ATOM 785 C C . GLU A 1 99 ? -3.798 5.781 14.738 1.00 88.25 99 GLU A C 1
ATOM 787 O O . GLU A 1 99 ? -4.401 5.077 15.547 1.00 88.25 99 GLU A O 1
ATOM 792 N N . ARG A 1 100 ? -3.106 6.856 15.134 1.00 88.31 100 ARG A N 1
ATOM 793 C CA . ARG A 1 100 ? -2.892 7.210 16.544 1.00 88.31 100 ARG A CA 1
ATOM 794 C C . ARG A 1 100 ? -4.204 7.466 17.281 1.00 88.31 100 ARG A C 1
ATOM 796 O O . ARG A 1 100 ? -4.341 7.097 18.446 1.00 88.31 100 ARG A O 1
ATOM 803 N N . TYR A 1 101 ? -5.164 8.122 16.631 1.00 90.44 101 TYR A N 1
ATOM 804 C CA . TYR A 1 101 ? -6.477 8.355 17.238 1.00 90.44 101 TYR A CA 1
ATOM 805 C C . TYR A 1 101 ? -7.230 7.042 17.450 1.00 90.44 101 TYR A C 1
ATOM 807 O O . TYR A 1 101 ? -7.870 6.871 18.487 1.00 90.44 101 TYR A O 1
ATOM 815 N N . SER A 1 102 ? -7.125 6.127 16.486 1.00 93.06 102 SER A N 1
ATOM 816 C CA . SER A 1 102 ? -7.744 4.802 16.547 1.00 93.06 102 SER A CA 1
ATOM 817 C C . SER A 1 102 ? -7.160 3.985 17.696 1.00 93.06 102 SER A C 1
ATOM 819 O O . SER A 1 102 ? -7.914 3.481 18.526 1.00 93.06 102 SER A O 1
ATOM 821 N N . ASP A 1 103 ? -5.831 3.957 17.818 1.00 92.94 103 ASP A N 1
ATOM 822 C CA . ASP A 1 103 ? -5.114 3.291 18.909 1.00 92.94 103 ASP A CA 1
ATOM 823 C C . ASP A 1 103 ? -5.581 3.782 20.290 1.00 92.94 103 ASP A C 1
ATOM 825 O O . ASP A 1 103 ? -5.800 2.977 21.194 1.00 92.94 103 ASP A O 1
ATOM 829 N N . LEU A 1 104 ? -5.774 5.093 20.469 1.00 93.50 104 LEU A N 1
ATOM 830 C CA . LEU A 1 104 ? -6.282 5.645 21.729 1.00 93.50 104 LEU A CA 1
ATOM 831 C C . LEU A 1 104 ? -7.751 5.277 21.967 1.00 93.50 104 LEU A C 1
ATOM 833 O O . LEU A 1 104 ? -8.106 4.845 23.061 1.00 93.50 104 LEU A O 1
ATOM 837 N N . TYR A 1 105 ? -8.602 5.453 20.955 1.00 95.50 105 TYR A N 1
ATOM 838 C CA . TYR A 1 105 ? -10.047 5.282 21.079 1.00 95.50 105 TYR A CA 1
ATOM 839 C C . TYR A 1 105 ? -10.449 3.825 21.333 1.00 95.50 105 TYR A C 1
ATOM 841 O O . TYR A 1 105 ? -11.208 3.551 22.260 1.00 95.50 105 TYR A O 1
ATOM 849 N N . TYR A 1 106 ? -9.915 2.875 20.562 1.00 96.00 106 TYR A N 1
ATOM 850 C CA . TYR A 1 106 ? -10.284 1.459 20.681 1.00 96.00 106 TYR A CA 1
ATOM 851 C C . TYR A 1 106 ? -9.726 0.775 21.937 1.00 96.00 106 TYR A C 1
ATOM 853 O O . TYR A 1 106 ? -10.170 -0.318 22.293 1.00 96.00 106 TYR A O 1
ATOM 861 N N . ASN A 1 107 ? -8.794 1.417 22.644 1.00 95.25 107 ASN A N 1
ATOM 862 C CA . ASN A 1 107 ? -8.290 0.946 23.934 1.00 95.25 107 ASN A CA 1
ATOM 863 C C . ASN A 1 107 ? -9.013 1.560 25.145 1.00 95.25 107 ASN A C 1
ATOM 865 O O . ASN A 1 107 ? -8.685 1.215 26.280 1.00 95.25 107 ASN A O 1
ATOM 869 N N . LEU A 1 108 ? -10.015 2.423 24.938 1.00 95.81 108 LEU A N 1
ATOM 870 C CA . LEU A 1 108 ? -10.869 2.904 26.025 1.00 95.81 108 LEU A CA 1
ATOM 871 C C . LEU A 1 108 ? -11.746 1.758 26.570 1.00 95.81 108 LEU A C 1
ATOM 873 O O . LEU A 1 108 ? -12.406 1.077 25.775 1.00 95.81 108 LEU A O 1
ATOM 877 N N . PRO A 1 109 ? -11.826 1.550 27.900 1.00 93.94 109 PRO A N 1
ATOM 878 C CA . PRO A 1 109 ? -12.628 0.474 28.488 1.00 93.94 109 PRO A CA 1
ATOM 879 C C . PRO A 1 109 ? -14.104 0.519 28.084 1.00 93.94 109 PRO A C 1
ATOM 881 O O . PRO A 1 109 ? -14.715 -0.515 27.818 1.00 93.94 109 PRO A O 1
ATOM 884 N N . GLU A 1 110 ? -14.688 1.715 28.008 1.00 95.75 110 GLU A N 1
ATOM 885 C CA . GLU A 1 110 ? -16.069 1.923 27.583 1.00 95.75 110 GLU A CA 1
ATOM 886 C C . GLU A 1 110 ? -16.290 1.561 26.110 1.00 95.75 110 GLU A C 1
ATOM 888 O O . GLU A 1 110 ? -17.333 0.995 25.782 1.00 95.75 110 GLU A O 1
ATOM 893 N N . VAL A 1 111 ? -15.301 1.809 25.242 1.00 96.69 111 VAL A N 1
ATOM 894 C CA . VAL A 1 111 ? -15.354 1.445 23.818 1.00 96.69 111 VAL A CA 1
ATOM 895 C C . VAL A 1 111 ? -15.214 -0.063 23.659 1.00 96.69 111 VAL A C 1
ATOM 897 O O . VAL A 1 111 ? -16.028 -0.677 22.971 1.00 96.69 111 VAL A O 1
ATOM 900 N N . GLN A 1 112 ? -14.256 -0.689 24.349 1.00 95.75 112 GLN A N 1
ATOM 901 C CA . GLN A 1 112 ? -14.112 -2.148 24.333 1.00 95.75 112 GLN A CA 1
ATOM 902 C C . GLN A 1 112 ? -15.381 -2.836 24.841 1.00 95.75 112 GLN A C 1
ATOM 904 O O . GLN A 1 112 ? -15.886 -3.754 24.196 1.00 95.75 112 GLN A O 1
ATOM 909 N N . LYS A 1 113 ? -15.961 -2.337 25.939 1.00 94.00 113 LYS A N 1
ATOM 910 C CA . LYS A 1 113 ? -17.225 -2.846 26.480 1.00 94.00 113 LYS A CA 1
ATOM 911 C C . LYS A 1 113 ? -18.377 -2.703 25.484 1.00 94.00 113 LYS A C 1
ATOM 913 O O . LYS A 1 113 ? -19.155 -3.643 25.338 1.00 94.00 113 LYS A O 1
ATOM 918 N N . ALA A 1 114 ? -18.493 -1.556 24.814 1.00 96.75 114 ALA A N 1
ATOM 919 C CA . ALA A 1 114 ? -19.550 -1.301 23.836 1.00 96.75 114 ALA A CA 1
ATOM 920 C C . ALA A 1 114 ? -19.429 -2.183 22.583 1.00 96.75 114 ALA A C 1
ATOM 922 O O . ALA A 1 114 ? -20.442 -2.598 22.031 1.00 96.75 114 ALA A O 1
ATOM 923 N N . LEU A 1 115 ? -18.202 -2.495 22.155 1.00 96.38 115 LEU A N 1
ATOM 924 C CA . LEU A 1 115 ? -17.929 -3.369 21.010 1.00 96.38 115 LEU A CA 1
ATOM 925 C C . LEU A 1 115 ? -17.925 -4.860 21.369 1.00 96.38 115 LEU A C 1
ATOM 927 O O . LEU A 1 115 ? -17.651 -5.686 20.502 1.00 96.38 115 LEU A O 1
ATOM 931 N N . HIS A 1 116 ? -18.181 -5.210 22.634 1.00 95.19 116 HIS A N 1
ATOM 932 C CA . HIS A 1 116 ? -17.974 -6.566 23.150 1.00 95.19 116 HIS A CA 1
ATOM 933 C C . HIS A 1 116 ? -16.565 -7.103 22.834 1.00 95.19 116 HIS A C 1
ATOM 935 O O . HIS A 1 116 ? -16.362 -8.296 22.614 1.00 95.19 116 HIS A O 1
ATOM 941 N N . ALA A 1 117 ? -15.579 -6.207 22.816 1.00 92.00 117 ALA A N 1
ATOM 942 C CA . ALA A 1 117 ? -14.171 -6.543 22.723 1.00 92.00 117 ALA A CA 1
ATOM 943 C C . ALA A 1 117 ? -13.622 -6.856 24.123 1.00 92.00 117 ALA A C 1
ATOM 945 O O . ALA A 1 117 ? -14.163 -6.409 25.134 1.00 92.00 117 ALA A O 1
ATOM 946 N N . ASN A 1 118 ? -12.536 -7.631 24.188 1.00 88.12 118 ASN A N 1
ATOM 947 C CA . ASN A 1 118 ? -11.853 -7.967 25.444 1.00 88.12 118 ASN A CA 1
ATOM 948 C C . ASN A 1 118 ? -12.741 -8.661 26.510 1.00 88.12 118 ASN A C 1
ATOM 950 O O . ASN A 1 118 ? -12.476 -8.604 27.708 1.00 88.12 118 ASN A O 1
ATOM 954 N N . VAL A 1 119 ? -13.799 -9.362 26.087 1.00 85.06 119 VAL A N 1
ATOM 955 C CA . VAL A 1 119 ? -14.740 -10.052 26.996 1.00 85.06 119 VAL A CA 1
ATOM 956 C C . VAL A 1 119 ? -14.059 -11.176 27.788 1.00 85.06 119 VAL A C 1
ATOM 958 O O . VAL A 1 119 ? -14.478 -11.500 28.895 1.00 85.06 119 VAL A O 1
ATOM 961 N N . THR A 1 120 ? -12.987 -11.752 27.242 1.00 84.50 120 THR A N 1
ATOM 962 C CA . THR A 1 120 ? -12.244 -12.874 27.832 1.00 84.50 120 THR A CA 1
ATOM 963 C C . THR A 1 120 ? -10.964 -12.460 28.567 1.00 84.50 120 THR A C 1
ATOM 965 O O . THR A 1 120 ? -10.209 -13.340 28.969 1.00 84.50 120 THR A O 1
ATOM 968 N N . GLY A 1 121 ? -10.680 -11.161 28.731 1.00 87.44 121 GLY A N 1
ATOM 969 C CA . GLY A 1 121 ? -9.440 -10.695 29.370 1.00 87.44 121 GLY A CA 1
ATOM 970 C C . GLY A 1 121 ? -8.196 -10.926 28.506 1.00 87.44 121 GLY A C 1
ATOM 971 O O . GLY A 1 121 ? -7.237 -11.571 28.923 1.00 87.44 121 GLY A O 1
ATOM 972 N N . ILE A 1 122 ? -8.232 -10.422 27.276 1.00 88.69 122 ILE A N 1
ATOM 973 C CA . ILE A 1 122 ? -7.142 -10.462 26.302 1.00 88.69 122 ILE A CA 1
ATOM 974 C C . ILE A 1 122 ? -5.912 -9.724 26.877 1.00 88.69 122 ILE A C 1
ATOM 976 O O . ILE A 1 122 ? -6.038 -8.583 27.322 1.00 88.69 122 ILE A O 1
ATOM 980 N N . PRO A 1 123 ? -4.710 -10.336 26.859 1.00 90.19 123 PRO A N 1
ATOM 981 C CA . PRO A 1 123 ? -3.528 -9.808 27.550 1.00 90.19 123 PRO A CA 1
ATOM 982 C C . PRO A 1 123 ? -2.763 -8.733 26.760 1.00 90.19 123 PRO A C 1
ATOM 984 O O . PRO A 1 123 ? -1.673 -8.332 27.163 1.00 90.19 123 PRO A O 1
ATOM 987 N N . TYR A 1 124 ? -3.290 -8.291 25.621 1.00 90.12 124 TYR A N 1
ATOM 988 C CA . TYR A 1 124 ? -2.657 -7.311 24.746 1.00 90.12 124 TYR A CA 1
ATOM 989 C C . TYR A 1 124 ? -3.632 -6.189 24.397 1.00 90.12 124 TYR A C 1
ATOM 991 O O . TYR A 1 124 ? -4.851 -6.364 24.419 1.00 90.12 124 TYR A O 1
ATOM 999 N N . ILE A 1 125 ? -3.074 -5.026 24.074 1.00 92.56 125 ILE A N 1
ATOM 1000 C CA . ILE A 1 125 ? -3.843 -3.859 23.644 1.00 92.56 125 ILE A CA 1
ATOM 1001 C C . ILE A 1 125 ? -4.253 -3.994 22.180 1.00 92.56 125 ILE A C 1
ATOM 1003 O O . ILE A 1 125 ? -3.572 -4.643 21.384 1.00 92.56 125 ILE A O 1
ATOM 1007 N N . TRP A 1 126 ? -5.348 -3.337 21.817 1.00 94.62 126 TRP A N 1
ATOM 1008 C CA . TRP A 1 126 ? -5.721 -3.182 20.420 1.00 94.62 126 TRP A CA 1
ATOM 1009 C C . TRP A 1 126 ? -4.665 -2.343 19.686 1.00 94.62 126 TRP A C 1
ATOM 1011 O O . TRP A 1 126 ? -4.158 -1.357 20.231 1.00 94.62 126 TRP A O 1
ATOM 1021 N N . LYS A 1 127 ? -4.350 -2.742 18.453 1.00 94.69 127 LYS A N 1
ATOM 1022 C CA . LYS A 1 127 ? -3.443 -2.054 17.533 1.00 94.69 127 LYS A CA 1
ATOM 1023 C C . LYS A 1 127 ? -4.002 -2.107 16.122 1.00 94.69 127 LYS A C 1
ATOM 1025 O O . LYS A 1 127 ? -4.647 -3.090 15.761 1.00 94.69 127 LYS A O 1
ATOM 1030 N N . THR A 1 128 ? -3.708 -1.075 15.336 1.00 93.50 128 THR A N 1
ATOM 1031 C CA . THR A 1 128 ? -4.138 -0.989 13.931 1.00 93.5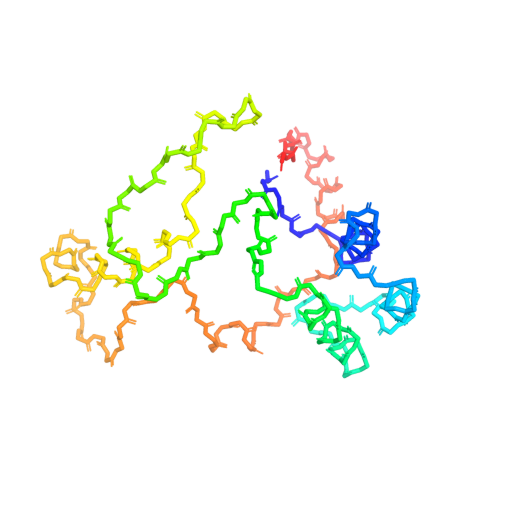0 128 THR A CA 1
ATOM 1032 C C . THR A 1 128 ? -3.540 -2.110 13.075 1.00 93.50 128 THR A C 1
ATOM 1034 O O . THR A 1 128 ? -4.260 -2.733 12.298 1.00 93.50 128 THR A O 1
ATOM 1037 N N . CYS A 1 129 ? -2.257 -2.426 13.273 1.00 93.31 129 CYS A N 1
ATOM 1038 C CA . CYS A 1 129 ? -1.549 -3.509 12.587 1.00 93.31 129 CYS A CA 1
ATOM 1039 C C . CYS A 1 129 ? -0.881 -4.456 13.597 1.00 93.31 129 CYS A C 1
ATOM 1041 O O . CYS A 1 129 ? -0.518 -4.052 14.702 1.00 93.31 129 CYS A O 1
ATOM 1043 N N . SER A 1 130 ? -0.706 -5.726 13.215 1.00 93.50 130 SER A N 1
ATOM 1044 C CA . SER A 1 130 ? 0.014 -6.728 14.012 1.00 93.50 130 SER A CA 1
ATOM 1045 C C . SER A 1 130 ? 1.333 -7.087 13.341 1.00 93.50 130 SER A C 1
ATOM 1047 O O . SER A 1 130 ? 1.324 -7.705 12.278 1.00 93.50 130 SER A O 1
ATOM 1049 N N . ASP A 1 131 ? 2.457 -6.785 13.993 1.00 91.00 131 ASP A N 1
ATOM 1050 C CA . ASP A 1 131 ? 3.787 -7.167 13.500 1.00 91.00 131 ASP A CA 1
ATOM 1051 C C . ASP A 1 131 ? 3.952 -8.687 13.408 1.00 91.00 131 ASP A C 1
ATOM 1053 O O . ASP A 1 131 ? 4.673 -9.187 12.552 1.00 91.00 131 ASP A O 1
ATOM 1057 N N . VAL A 1 132 ? 3.282 -9.451 14.276 1.00 92.69 132 VAL A N 1
ATOM 1058 C CA . VAL A 1 132 ? 3.330 -10.919 14.226 1.00 92.69 132 VAL A CA 1
ATOM 1059 C C . VAL A 1 132 ? 2.673 -11.409 12.940 1.00 92.69 132 VAL A C 1
ATOM 1061 O O . VAL A 1 132 ? 3.272 -12.188 12.207 1.00 92.69 132 VAL A O 1
ATOM 1064 N N . VAL A 1 133 ? 1.470 -10.927 12.628 1.00 93.44 133 VAL A N 1
ATOM 1065 C CA . VAL A 1 133 ? 0.813 -11.298 11.369 1.00 93.44 133 VAL A CA 1
ATOM 1066 C C . VAL A 1 133 ? 1.634 -10.780 10.191 1.00 93.44 133 VAL A C 1
ATOM 1068 O O . VAL A 1 133 ? 1.990 -11.567 9.327 1.00 93.44 133 VAL A O 1
ATOM 1071 N N . GLY A 1 134 ? 2.025 -9.505 10.195 1.00 89.94 134 GLY A N 1
ATOM 1072 C CA . GLY A 1 134 ? 2.787 -8.897 9.104 1.00 89.94 134 GLY A CA 1
ATOM 1073 C C . GLY A 1 134 ? 4.113 -9.603 8.802 1.00 89.94 134 GLY A C 1
ATOM 1074 O O . GLY A 1 134 ? 4.448 -9.776 7.639 1.00 89.94 134 GLY A O 1
ATOM 1075 N N . ASN A 1 135 ? 4.848 -10.070 9.814 1.00 88.50 135 ASN A N 1
ATOM 1076 C CA . ASN A 1 135 ? 6.137 -10.737 9.601 1.00 88.50 135 ASN A CA 1
ATOM 1077 C C . ASN A 1 135 ? 6.012 -12.212 9.188 1.00 88.50 135 ASN A C 1
ATOM 1079 O O . ASN A 1 135 ? 6.916 -12.733 8.537 1.00 88.50 135 ASN A O 1
ATOM 1083 N N . TYR A 1 136 ? 4.934 -12.896 9.585 1.00 91.44 136 TYR A N 1
ATOM 1084 C CA . TYR A 1 136 ? 4.785 -14.346 9.396 1.00 91.44 136 TYR A CA 1
ATOM 1085 C C . TYR A 1 136 ? 3.659 -14.740 8.429 1.00 91.44 136 TYR A C 1
ATOM 1087 O O . TYR A 1 136 ? 3.419 -15.931 8.236 1.00 91.44 136 TYR A O 1
ATOM 1095 N N . TRP A 1 137 ? 2.963 -13.777 7.824 1.00 93.56 137 TRP A N 1
ATOM 1096 C CA . TRP A 1 137 ? 1.927 -14.040 6.830 1.00 93.56 137 TRP A CA 1
ATOM 1097 C C . TRP A 1 137 ? 2.537 -14.566 5.535 1.00 93.56 137 TRP A C 1
ATOM 1099 O O . TRP A 1 137 ? 3.282 -13.843 4.888 1.00 93.56 137 TRP A O 1
ATOM 1109 N N . THR A 1 138 ? 2.207 -15.801 5.155 1.00 91.50 138 THR A N 1
ATOM 1110 C CA . THR A 1 138 ? 2.766 -16.475 3.970 1.00 91.50 138 THR A CA 1
ATOM 1111 C C . THR A 1 138 ? 1.780 -16.626 2.815 1.00 91.50 138 THR A C 1
ATOM 1113 O O . THR A 1 138 ? 2.188 -16.977 1.709 1.00 91.50 138 THR A O 1
ATOM 1116 N N . ASP A 1 139 ? 0.491 -16.364 3.040 1.00 92.56 139 ASP A N 1
ATOM 1117 C CA . ASP A 1 139 ? -0.548 -16.460 2.009 1.00 92.56 139 ASP A CA 1
ATOM 1118 C C . ASP A 1 139 ? -0.630 -15.154 1.203 1.00 92.56 139 ASP A C 1
ATOM 1120 O O . ASP A 1 139 ? -1.557 -14.351 1.327 1.00 92.56 139 ASP A O 1
ATOM 1124 N N . SER A 1 140 ? 0.433 -14.886 0.447 1.00 91.00 140 SER A N 1
ATOM 1125 C CA . SER A 1 140 ? 0.606 -13.674 -0.354 1.00 91.00 140 SER A CA 1
ATOM 1126 C C . SER A 1 140 ? 1.082 -14.061 -1.759 1.00 91.00 140 SER A C 1
ATOM 1128 O O . SER A 1 140 ? 2.284 -14.218 -1.990 1.00 91.00 140 SER A O 1
ATOM 1130 N N . PRO A 1 141 ? 0.155 -14.313 -2.705 1.00 94.25 141 PRO A N 1
ATOM 1131 C CA . PRO A 1 141 ? 0.527 -14.615 -4.080 1.00 94.25 141 PRO A CA 1
ATOM 1132 C C . PRO A 1 141 ? 1.140 -13.380 -4.751 1.00 94.25 141 PRO A C 1
ATOM 1134 O O . PRO A 1 141 ? 0.686 -12.263 -4.532 1.00 94.25 141 PRO A O 1
ATOM 1137 N N . LEU A 1 142 ? 2.108 -13.595 -5.648 1.00 95.75 142 LEU A N 1
ATOM 1138 C CA . LEU A 1 142 ? 2.769 -12.510 -6.394 1.00 95.75 142 LEU A CA 1
ATOM 1139 C C . LEU A 1 142 ? 1.813 -11.716 -7.301 1.00 95.75 142 LEU A C 1
ATOM 1141 O O . LEU A 1 142 ? 2.142 -10.616 -7.734 1.00 95.75 142 LEU A O 1
ATOM 1145 N N . SER A 1 143 ? 0.664 -12.293 -7.661 1.00 97.00 143 SER A N 1
ATOM 1146 C CA . SER A 1 143 ? -0.286 -11.678 -8.583 1.00 97.00 143 SER A CA 1
ATOM 1147 C C . SER A 1 143 ? -1.712 -12.148 -8.333 1.00 97.00 143 SER A C 1
ATOM 1149 O O . SER A 1 143 ? -1.987 -13.348 -8.274 1.00 97.00 143 SER A O 1
ATOM 1151 N N . MET A 1 144 ? -2.636 -11.191 -8.280 1.00 96.69 144 MET A N 1
ATOM 1152 C CA . MET A 1 144 ? -4.083 -11.410 -8.262 1.00 96.69 144 MET A CA 1
ATOM 1153 C C . MET A 1 144 ? -4.692 -11.440 -9.669 1.00 96.69 144 MET A C 1
ATOM 1155 O O . MET A 1 144 ? -5.880 -11.732 -9.821 1.00 96.69 144 MET A O 1
ATOM 1159 N N . LEU A 1 145 ? -3.904 -11.183 -10.721 1.00 96.94 145 LEU A N 1
ATOM 1160 C CA . LEU A 1 145 ? -4.390 -11.169 -12.103 1.00 96.94 145 LEU A CA 1
ATOM 1161 C C . LEU A 1 145 ? -5.057 -12.487 -12.543 1.00 96.94 145 LEU A C 1
ATOM 1163 O O . LEU A 1 145 ? -6.075 -12.404 -13.237 1.00 96.94 145 LEU A O 1
ATOM 1167 N N . PRO A 1 146 ? -4.570 -13.692 -12.167 1.00 97.94 146 PRO A N 1
ATOM 1168 C CA . PRO A 1 146 ? -5.268 -14.939 -12.485 1.00 97.94 146 PRO A CA 1
ATOM 1169 C C . PRO A 1 146 ? -6.679 -14.985 -11.887 1.00 97.94 146 PRO A C 1
ATOM 1171 O O . PRO A 1 146 ? -7.637 -15.282 -12.598 1.00 97.94 146 PRO A O 1
ATOM 1174 N N . ILE A 1 147 ? -6.820 -14.574 -10.625 1.00 97.25 147 ILE A N 1
ATOM 1175 C CA . ILE A 1 147 ? -8.109 -14.529 -9.927 1.00 97.25 147 ILE A CA 1
ATOM 1176 C C . ILE A 1 147 ? -9.033 -13.498 -10.572 1.00 97.25 147 ILE A C 1
ATOM 1178 O O . ILE A 1 147 ? -10.199 -13.786 -10.830 1.00 97.25 147 ILE A O 1
ATOM 1182 N N . TYR A 1 148 ? -8.527 -12.315 -10.925 1.00 97.44 148 TYR A N 1
ATOM 1183 C CA . TYR A 1 148 ? -9.336 -11.339 -11.654 1.00 97.44 148 TYR A CA 1
ATOM 1184 C C . TYR A 1 148 ? -9.831 -11.875 -13.001 1.00 97.44 148 TYR A C 1
ATOM 1186 O O . TYR A 1 148 ? -10.986 -11.638 -13.345 1.00 97.44 148 TYR A O 1
ATOM 1194 N N . ARG A 1 149 ? -9.025 -12.650 -13.738 1.00 97.94 149 ARG A N 1
ATOM 1195 C CA . ARG A 1 149 ? -9.483 -13.300 -14.981 1.00 97.94 149 ARG A CA 1
ATOM 1196 C C . ARG A 1 149 ? -10.614 -14.293 -14.723 1.00 97.94 149 ARG A C 1
ATOM 1198 O O . ARG A 1 149 ? -11.584 -14.299 -15.476 1.00 97.94 149 ARG A O 1
ATOM 1205 N N . GLU A 1 150 ? -10.520 -15.101 -13.670 1.00 98.44 150 GLU A N 1
ATOM 1206 C CA . GLU A 1 150 ? -11.583 -16.037 -13.282 1.00 98.44 150 GLU A CA 1
ATOM 1207 C C . GLU A 1 150 ? -12.887 -15.308 -12.936 1.00 98.44 150 GLU A C 1
ATOM 1209 O O . GLU A 1 150 ? -13.948 -15.658 -13.454 1.00 98.44 150 GLU A O 1
ATOM 1214 N N . LEU A 1 151 ? -12.804 -14.250 -12.126 1.00 98.25 151 LEU A N 1
ATOM 1215 C CA . LEU A 1 151 ? -13.964 -13.458 -11.713 1.00 98.25 151 LEU A CA 1
ATOM 1216 C C . LEU A 1 151 ? -14.625 -12.747 -12.907 1.00 98.25 151 LEU A C 1
ATOM 1218 O O . LEU A 1 151 ? -15.851 -12.747 -13.018 1.00 98.25 151 LEU A O 1
ATOM 1222 N N . ILE A 1 152 ? -13.829 -12.203 -13.835 1.00 98.06 152 ILE A N 1
ATOM 1223 C CA . ILE A 1 152 ? -14.335 -11.592 -15.076 1.00 98.06 152 ILE A CA 1
ATOM 1224 C C . ILE A 1 152 ? -15.034 -12.641 -15.947 1.00 98.06 152 ILE A C 1
ATOM 1226 O O . ILE A 1 152 ? -16.130 -12.388 -16.447 1.00 98.06 152 ILE A O 1
ATOM 1230 N N . ASN A 1 153 ? -14.450 -13.834 -16.093 1.00 98.38 153 ASN A N 1
ATOM 1231 C CA . ASN A 1 153 ? -15.055 -14.933 -16.852 1.00 98.38 153 ASN A CA 1
ATOM 1232 C C . ASN A 1 153 ? -16.364 -15.432 -16.220 1.00 98.38 153 ASN A C 1
ATOM 1234 O O . ASN A 1 153 ? -17.257 -15.881 -16.936 1.00 98.38 153 ASN A O 1
ATOM 1238 N N . ALA A 1 154 ? -16.503 -15.313 -14.898 1.00 98.56 154 ALA A N 1
ATOM 1239 C CA . ALA A 1 154 ? -17.746 -15.579 -14.178 1.00 98.56 154 ALA A CA 1
ATOM 1240 C C . ALA A 1 154 ? -18.799 -14.456 -14.321 1.00 98.56 154 ALA A C 1
ATOM 1242 O O . ALA A 1 154 ? -19.889 -14.562 -13.762 1.00 98.56 154 ALA A O 1
ATOM 1243 N N . GLY A 1 155 ? -18.498 -13.383 -15.062 1.00 98.31 155 GLY A N 1
ATOM 1244 C CA . GLY A 1 155 ? -19.402 -12.255 -15.292 1.00 98.31 155 GLY A CA 1
ATOM 1245 C C . GLY A 1 155 ? -19.435 -11.229 -14.157 1.00 98.31 155 GLY A C 1
ATOM 1246 O O . GLY A 1 155 ? -20.331 -10.383 -14.131 1.00 98.31 155 GLY A O 1
ATOM 1247 N N . LEU A 1 156 ? -18.485 -11.280 -13.215 1.00 98.38 156 LEU A N 1
ATOM 1248 C CA . LEU A 1 156 ? -18.404 -10.310 -12.126 1.00 98.38 156 LEU A CA 1
ATOM 1249 C C . LEU A 1 156 ? -17.757 -9.010 -12.606 1.00 98.38 156 LEU A C 1
ATOM 1251 O O . LEU A 1 156 ? -16.704 -9.001 -13.242 1.00 98.38 156 LEU A O 1
ATOM 1255 N N . GLN A 1 157 ? -18.386 -7.892 -12.255 1.00 97.31 157 GLN A N 1
ATOM 1256 C CA . GLN A 1 157 ? -17.846 -6.564 -12.516 1.00 97.31 157 GLN A CA 1
ATOM 1257 C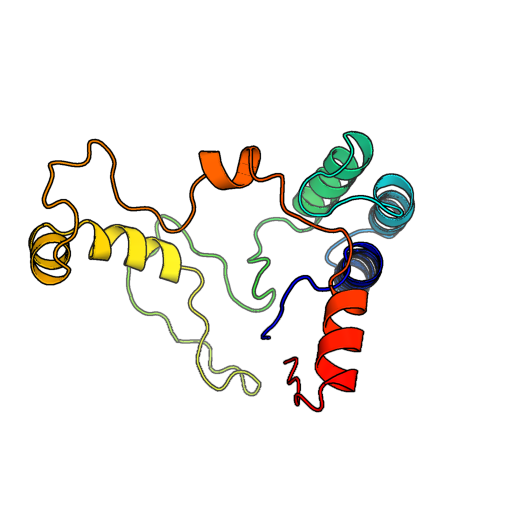 C . GLN A 1 157 ? -16.875 -6.177 -11.404 1.00 97.31 157 GLN A C 1
ATOM 1259 O O . GLN A 1 157 ? -17.234 -6.161 -10.226 1.00 97.31 157 GLN A O 1
ATOM 1264 N N . ILE A 1 158 ? -15.646 -5.844 -11.787 1.00 96.75 158 ILE A N 1
ATOM 1265 C CA . ILE A 1 158 ? -14.587 -5.461 -10.857 1.00 96.75 158 ILE A CA 1
ATOM 1266 C C . ILE A 1 158 ? -14.295 -3.982 -11.050 1.00 96.75 158 ILE A C 1
ATOM 1268 O O . ILE A 1 158 ? -14.006 -3.532 -12.156 1.00 96.75 158 ILE A O 1
ATOM 1272 N N . TRP A 1 159 ? -14.340 -3.233 -9.953 1.00 96.44 159 TRP A N 1
ATOM 1273 C CA . TRP A 1 159 ? -13.929 -1.837 -9.920 1.00 96.44 159 TRP A CA 1
ATOM 1274 C C . TRP A 1 159 ? -12.632 -1.704 -9.123 1.00 96.44 159 TRP A C 1
ATOM 1276 O O . TRP A 1 159 ? -12.604 -1.994 -7.923 1.00 96.44 159 TRP A O 1
ATOM 1286 N N . VAL A 1 160 ? -11.563 -1.281 -9.795 1.00 95.31 160 VAL A N 1
ATOM 1287 C CA . VAL A 1 160 ? -10.285 -0.882 -9.189 1.00 95.31 160 VAL A CA 1
ATOM 1288 C C . VAL A 1 160 ? -10.223 0.644 -9.217 1.00 95.31 160 VAL A C 1
ATOM 1290 O O . VAL A 1 160 ? -10.568 1.236 -10.243 1.00 95.31 160 VAL A O 1
ATOM 1293 N N . PHE A 1 161 ? -9.874 1.267 -8.093 1.00 92.38 161 PHE A N 1
ATOM 1294 C CA . PHE A 1 161 ? -9.855 2.721 -7.927 1.00 92.38 161 PHE A CA 1
ATOM 1295 C C . PHE A 1 161 ? -8.719 3.193 -7.028 1.00 92.38 161 PHE A C 1
ATOM 1297 O O . PHE A 1 161 ? -8.094 2.331 -6.373 1.00 92.38 161 PHE A O 1
#

pLDDT: mean 89.43, std 13.34, range [49.28, 98.62]

Secondary structure (DSSP, 8-state):
--S---BHHHHHHHHHHHHHHTTSS-HHHHHHHHHHTTT--SSS--HHHHHHHHHHHHHH-S--TT-TTSPP--TTS-S--------TT-SS---TTHHHHHHHHHTSHHHHHHTT-STT--SS---SS-HHHHHH-----SBSHHHHHHHHHTT------

Organism: NCBI:txid97028

Radius of gyration: 19.54 Å; chains: 1; bounding box: 41×40×46 Å